Protein AF-A0A6A3JD96-F1 (afdb_monomer_lite)

Secondary structure (DSSP, 8-state):
--HHHHHHHHHHHHHHHT-HHHHT--THHHHHHHHHHHHHHHHHHHHHTHHHHHHHHHHHHHHHHHHHIIIIIIHHHHHHHHHHHHHHHHHHHHHHHHHHHHHHHHHHHHHHHHHHHHHHHHHHHHHHHHHHHHHHTTSHHHHHHHHHHHHHHHHHHHHHHHHHHH-

Sequence (167 aa):
MNLSLFDACLRQYLVVLANDEVNQLHGVQYVYALWGALFAVTVNVLTESEGRYGEYGRALRKWWDADYGTFYAYLPDLDLSTAHSTARYSRTSKEASASSGRRTAEVFRVGFLIALLCLSLLIHLPLAAYNLLDLILLGKVGVALALLMFNCANYYLEWTRWVCQRA

Foldseek 3Di:
DPVVLVVQLVVQLVVVVPDVVLVPDDDPRNVVSSVVSSLVSSLVSLVVCCVPCPPNSVVVNVVSVVVCCCVPVPVVVVVVVVVVVVVVVVVVVVVVVVVVVVVVVVVVVVVVVVVVVVVVCVVVVVVVVVVVQQVVLVHDVSVVVVVVVVVVVVVVVVVVVVVVVVD

Structure (mmCIF, N/CA/C/O backbone):
data_AF-A0A6A3JD96-F1
#
_entry.id   AF-A0A6A3JD96-F1
#
loop_
_atom_site.group_PDB
_atom_site.id
_atom_site.type_symbol
_atom_site.label_atom_id
_atom_site.label_alt_id
_atom_site.label_comp_id
_atom_site.label_asym_id
_atom_site.label_entity_id
_atom_site.label_seq_id
_atom_site.pdbx_PDB_ins_code
_atom_site.Cartn_x
_atom_site.Cartn_y
_atom_site.Cartn_z
_atom_site.occupancy
_atom_site.B_iso_or_equiv
_atom_site.auth_seq_id
_atom_site.auth_comp_id
_atom_site.auth_asym_id
_atom_site.auth_atom_id
_atom_site.pdbx_PDB_model_num
ATOM 1 N N . MET A 1 1 ? 19.537 20.101 -47.365 1.00 51.16 1 MET A N 1
ATOM 2 C CA . MET A 1 1 ? 19.222 18.764 -46.816 1.00 51.16 1 MET A CA 1
ATOM 3 C C . MET A 1 1 ? 19.431 17.751 -47.932 1.00 51.16 1 MET A C 1
ATOM 5 O O . MET A 1 1 ? 18.885 17.959 -49.008 1.00 51.16 1 MET A O 1
ATOM 9 N N . ASN A 1 2 ? 20.309 16.759 -47.756 1.00 62.88 2 ASN A N 1
ATOM 10 C CA . ASN A 1 2 ? 20.776 15.907 -48.857 1.00 62.88 2 ASN A CA 1
ATOM 11 C C . ASN A 1 2 ? 19.779 14.757 -49.104 1.00 62.88 2 ASN A C 1
ATOM 13 O O . ASN A 1 2 ? 19.920 13.669 -48.552 1.00 62.88 2 ASN A O 1
ATOM 17 N N . LEU A 1 3 ? 18.735 15.028 -49.894 1.00 70.56 3 LEU A N 1
ATOM 18 C CA . LEU A 1 3 ? 17.632 14.094 -50.181 1.00 70.56 3 LEU A CA 1
ATOM 19 C C . LEU A 1 3 ? 18.107 12.745 -50.753 1.00 70.56 3 LEU A C 1
ATOM 21 O O . LEU A 1 3 ? 17.454 11.732 -50.543 1.00 70.56 3 LEU A O 1
ATOM 25 N N . SER A 1 4 ? 19.268 12.717 -51.413 1.00 75.69 4 SER A N 1
ATOM 26 C CA . SER A 1 4 ? 19.869 11.498 -51.970 1.00 75.69 4 SER A CA 1
ATOM 27 C C . SER A 1 4 ? 20.367 10.514 -50.906 1.00 75.69 4 SER A C 1
ATOM 29 O O . SER A 1 4 ? 20.228 9.308 -51.081 1.00 75.69 4 SER A O 1
ATOM 31 N N . LEU A 1 5 ? 20.922 11.013 -49.796 1.00 71.88 5 LEU A N 1
ATOM 32 C CA . LEU A 1 5 ? 21.376 10.176 -48.680 1.00 71.88 5 LEU A CA 1
ATOM 33 C C . LEU A 1 5 ? 20.175 9.589 -47.938 1.00 71.88 5 LEU A C 1
ATOM 35 O O . LEU A 1 5 ? 20.183 8.421 -47.558 1.00 71.88 5 LEU A O 1
ATOM 39 N N . PHE A 1 6 ? 19.128 10.400 -47.779 1.00 74.94 6 PHE A N 1
ATOM 40 C CA . PHE A 1 6 ? 17.883 9.967 -47.162 1.00 74.94 6 PHE A CA 1
ATOM 41 C C . PHE A 1 6 ? 17.187 8.890 -48.004 1.00 74.94 6 PHE A C 1
ATOM 43 O O . PHE A 1 6 ? 16.811 7.864 -47.453 1.00 74.94 6 PHE A O 1
ATOM 50 N N . ASP A 1 7 ? 17.102 9.061 -49.329 1.00 81.31 7 ASP A N 1
ATOM 51 C CA . ASP A 1 7 ? 16.541 8.047 -50.237 1.00 81.31 7 ASP A CA 1
ATOM 52 C C . ASP A 1 7 ? 17.325 6.723 -50.185 1.00 81.31 7 ASP A C 1
ATOM 54 O O . ASP A 1 7 ? 16.729 5.652 -50.091 1.00 81.31 7 ASP A O 1
ATOM 58 N N . ALA A 1 8 ? 18.663 6.784 -50.170 1.00 80.06 8 ALA A N 1
ATOM 59 C CA . ALA A 1 8 ? 19.512 5.595 -50.072 1.00 80.06 8 ALA A CA 1
ATOM 60 C C . ALA A 1 8 ? 19.328 4.847 -48.739 1.00 80.06 8 ALA A C 1
ATOM 62 O O . ALA A 1 8 ? 19.185 3.622 -48.728 1.00 80.06 8 ALA A O 1
ATOM 63 N N . CYS A 1 9 ? 19.276 5.585 -47.627 1.00 78.31 9 CYS A N 1
ATOM 64 C CA . CYS A 1 9 ? 19.037 5.025 -46.299 1.00 78.31 9 CYS A CA 1
ATOM 65 C C . CYS A 1 9 ? 17.637 4.399 -46.199 1.00 78.31 9 CYS A C 1
ATOM 67 O O . CYS A 1 9 ? 17.487 3.267 -45.745 1.00 78.31 9 CYS A O 1
ATOM 69 N N . LEU A 1 10 ? 16.616 5.089 -46.713 1.00 80.31 10 LEU A N 1
ATOM 70 C CA . LEU A 1 10 ? 15.227 4.635 -46.676 1.00 80.31 10 LEU A CA 1
ATOM 71 C C . LEU A 1 10 ? 15.033 3.361 -47.513 1.00 80.31 10 LEU A C 1
ATOM 73 O O . LEU A 1 10 ? 14.362 2.436 -47.064 1.00 80.31 10 LEU A O 1
ATOM 77 N N . ARG A 1 11 ? 15.687 3.247 -48.677 1.00 82.00 11 ARG A N 1
ATOM 78 C CA . ARG A 1 11 ? 15.667 2.013 -49.482 1.00 82.00 11 ARG A CA 1
ATOM 79 C C . ARG A 1 11 ? 16.286 0.824 -48.755 1.00 82.00 11 ARG A C 1
ATOM 81 O O . ARG A 1 11 ? 15.671 -0.236 -48.726 1.00 82.00 11 ARG A O 1
ATOM 88 N N . GLN A 1 12 ? 17.474 0.980 -48.169 1.00 79.31 12 GLN A N 1
ATOM 89 C CA . GLN A 1 12 ? 18.107 -0.112 -47.420 1.00 79.31 12 GLN A CA 1
ATOM 90 C C . GLN A 1 12 ? 17.306 -0.475 -46.163 1.00 79.31 12 GLN A C 1
ATOM 92 O O . GLN A 1 12 ? 17.176 -1.650 -45.833 1.00 79.31 12 GLN A O 1
ATOM 97 N N . TYR A 1 13 ? 16.693 0.510 -45.509 1.00 79.62 13 TYR A N 1
ATOM 98 C CA . TYR A 1 13 ? 15.837 0.280 -44.352 1.00 79.62 13 TYR A CA 1
ATOM 99 C C . TYR A 1 13 ? 14.564 -0.495 -44.714 1.00 79.62 13 TYR A C 1
ATOM 101 O O . TYR A 1 13 ? 14.207 -1.448 -44.027 1.00 79.62 13 TYR A O 1
ATOM 109 N N . LEU A 1 14 ? 13.915 -0.152 -45.832 1.00 80.12 14 LEU A N 1
ATOM 110 C CA . LEU A 1 14 ? 12.756 -0.893 -46.338 1.00 80.12 14 LEU A CA 1
ATOM 111 C C . LEU A 1 14 ? 13.096 -2.346 -46.691 1.00 80.12 14 LEU A C 1
ATOM 113 O O . LEU A 1 14 ? 12.253 -3.218 -46.506 1.00 80.12 14 LEU A O 1
ATOM 117 N N . VAL A 1 15 ? 14.321 -2.627 -47.150 1.00 82.44 15 VAL A N 1
ATOM 118 C CA . VAL A 1 15 ? 14.787 -4.004 -47.390 1.00 82.44 15 VAL A CA 1
ATOM 119 C C . VAL A 1 15 ? 14.907 -4.788 -46.080 1.00 82.44 15 VAL A C 1
ATOM 121 O O . VAL A 1 15 ? 14.498 -5.943 -46.030 1.00 82.44 15 VAL A O 1
ATOM 124 N N . VAL A 1 16 ? 15.409 -4.167 -45.008 1.00 77.56 16 VAL A N 1
ATOM 125 C CA . VAL A 1 16 ? 15.470 -4.805 -43.680 1.00 77.56 16 VAL A CA 1
ATOM 126 C C . VAL A 1 16 ? 14.067 -5.026 -43.106 1.00 77.56 16 VAL A C 1
ATOM 128 O O . VAL A 1 16 ? 13.806 -6.067 -42.511 1.00 77.56 16 VAL A O 1
ATOM 131 N N . LEU A 1 17 ? 13.146 -4.088 -43.338 1.00 75.31 17 LEU A N 1
ATOM 132 C CA . LEU A 1 17 ? 11.747 -4.184 -42.912 1.00 75.31 17 LEU A CA 1
ATOM 133 C C . LEU A 1 17 ? 10.964 -5.280 -43.657 1.00 75.31 17 LEU A C 1
ATOM 135 O O . LEU A 1 17 ? 10.040 -5.874 -43.111 1.00 75.31 17 LEU A O 1
ATOM 139 N N . ALA A 1 18 ? 11.326 -5.537 -44.915 1.00 77.38 18 ALA A N 1
ATOM 140 C CA . ALA A 1 18 ? 10.737 -6.591 -45.736 1.00 77.38 18 ALA A CA 1
ATOM 141 C C . ALA A 1 18 ? 11.281 -7.993 -45.404 1.00 77.38 18 ALA A C 1
ATOM 143 O O . ALA A 1 18 ? 10.845 -8.970 -46.009 1.00 77.38 18 ALA A O 1
ATOM 144 N N . ASN A 1 19 ? 12.236 -8.102 -44.478 1.00 79.81 19 ASN A N 1
ATOM 145 C CA . ASN A 1 19 ? 12.842 -9.368 -44.101 1.00 79.81 19 ASN A CA 1
ATOM 146 C C . ASN A 1 19 ? 11.936 -10.138 -43.123 1.00 79.81 19 ASN A C 1
ATOM 148 O O . ASN A 1 19 ? 11.530 -9.608 -42.084 1.00 79.81 19 ASN A O 1
ATOM 152 N N . ASP A 1 20 ? 11.637 -11.398 -43.443 1.00 73.38 20 ASP A N 1
ATOM 153 C CA . ASP A 1 20 ? 10.716 -12.235 -42.663 1.00 73.38 20 ASP A CA 1
ATOM 154 C C . ASP A 1 20 ? 11.206 -12.472 -41.227 1.00 73.38 20 ASP A C 1
ATOM 156 O O . ASP A 1 20 ? 10.391 -12.561 -40.311 1.00 73.38 20 ASP A O 1
ATOM 160 N N . GLU A 1 21 ? 12.521 -12.497 -40.991 1.00 74.31 21 GLU A N 1
ATOM 161 C CA . GLU A 1 21 ? 13.091 -12.638 -39.642 1.00 74.31 21 GLU A CA 1
ATOM 162 C C . GLU A 1 21 ? 12.741 -11.454 -38.730 1.00 74.31 21 GLU A C 1
ATOM 164 O O . GLU A 1 21 ? 12.468 -11.641 -37.544 1.00 74.31 21 GLU A O 1
ATOM 169 N N . VAL A 1 22 ? 12.696 -10.235 -39.284 1.00 71.44 22 VAL A N 1
ATOM 170 C CA . VAL A 1 22 ? 12.320 -9.025 -38.537 1.00 71.44 22 VAL A CA 1
ATOM 171 C C . VAL A 1 22 ? 10.817 -9.017 -38.266 1.00 71.44 22 VAL A C 1
ATOM 173 O O . VAL A 1 22 ? 10.399 -8.678 -37.162 1.00 71.44 22 VAL A O 1
ATOM 176 N N . ASN A 1 23 ? 10.006 -9.467 -39.226 1.00 72.69 23 ASN A N 1
ATOM 177 C CA . ASN A 1 23 ? 8.550 -9.559 -39.080 1.00 72.69 23 ASN A CA 1
ATOM 178 C C . ASN A 1 23 ? 8.078 -10.672 -38.132 1.00 72.69 23 ASN A C 1
ATOM 180 O O . ASN A 1 23 ? 6.941 -10.625 -37.665 1.00 72.69 23 ASN A O 1
ATOM 184 N N . GLN A 1 24 ? 8.926 -11.655 -37.825 1.00 77.19 24 GLN A N 1
ATOM 185 C CA . GLN A 1 24 ? 8.628 -12.686 -36.826 1.00 77.19 24 GLN A CA 1
ATOM 186 C C . GLN A 1 24 ? 8.847 -12.218 -35.378 1.00 77.19 24 GLN A C 1
ATOM 188 O O . GLN A 1 24 ? 8.346 -12.851 -34.446 1.00 77.19 24 GLN A O 1
ATOM 193 N N . LEU A 1 25 ? 9.570 -11.114 -35.158 1.00 77.12 25 LEU A N 1
ATOM 194 C CA . LEU A 1 25 ? 9.718 -10.527 -33.827 1.00 77.12 25 LEU A CA 1
ATOM 195 C C . LEU A 1 25 ? 8.407 -9.853 -33.401 1.00 77.12 25 LEU A C 1
ATOM 197 O O . LEU A 1 25 ? 7.770 -9.139 -34.171 1.00 77.12 25 LEU A O 1
ATOM 201 N N . HIS A 1 26 ? 8.018 -10.030 -32.136 1.00 73.19 26 HIS A N 1
ATOM 202 C CA . HIS A 1 26 ? 6.792 -9.449 -31.588 1.00 73.19 26 HIS A CA 1
ATOM 203 C C . HIS A 1 26 ? 7.061 -8.507 -30.408 1.00 73.19 26 HIS A C 1
ATOM 205 O O . HIS A 1 26 ? 7.964 -8.705 -29.592 1.00 73.19 26 HIS A O 1
ATOM 211 N N . GLY A 1 27 ? 6.228 -7.467 -30.302 1.00 77.25 27 GLY A N 1
ATOM 212 C CA . GLY A 1 27 ? 6.204 -6.547 -29.165 1.00 77.25 27 GLY A CA 1
ATOM 213 C C . GLY A 1 27 ? 7.471 -5.699 -29.039 1.00 77.25 27 GLY A C 1
ATOM 214 O O . GLY A 1 27 ? 7.909 -5.059 -29.990 1.00 77.25 27 GLY A O 1
ATOM 215 N N . VAL A 1 28 ? 8.054 -5.672 -27.841 1.00 73.19 28 VAL A N 1
ATOM 216 C CA . VAL A 1 28 ? 9.202 -4.809 -27.512 1.00 73.19 28 VAL A CA 1
ATOM 217 C C . VAL A 1 28 ? 10.459 -5.213 -28.293 1.00 73.19 28 VAL A C 1
ATOM 219 O O . VAL A 1 28 ? 11.234 -4.353 -28.700 1.00 73.19 28 VAL A O 1
ATOM 222 N N . GLN A 1 29 ? 10.631 -6.507 -28.579 1.00 75.00 29 GLN A N 1
ATOM 223 C CA . GLN A 1 29 ? 11.779 -7.011 -29.340 1.00 75.00 29 G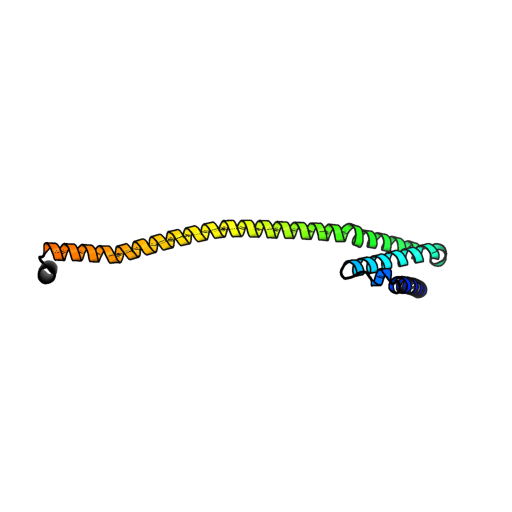LN A CA 1
ATOM 224 C C . GLN A 1 29 ? 11.754 -6.544 -30.801 1.00 75.00 29 GLN A C 1
ATOM 226 O O . GLN A 1 29 ? 12.796 -6.177 -31.337 1.00 75.00 29 GLN A O 1
ATOM 231 N N . TYR A 1 30 ? 10.566 -6.472 -31.412 1.00 77.31 30 TYR A N 1
ATOM 232 C CA . TYR A 1 30 ? 10.383 -5.898 -32.748 1.00 77.31 30 TYR A CA 1
ATOM 233 C C . TYR A 1 30 ? 10.791 -4.425 -32.779 1.00 77.31 30 TYR A C 1
ATOM 235 O O . TYR A 1 30 ? 11.562 -4.014 -33.638 1.00 77.31 30 TYR A O 1
ATOM 243 N N . VAL A 1 31 ? 10.335 -3.638 -31.798 1.00 77.50 31 VAL A N 1
ATOM 244 C CA . VAL A 1 31 ? 10.645 -2.202 -31.705 1.00 77.50 31 VAL A CA 1
ATOM 245 C C . VAL A 1 31 ? 12.149 -1.963 -31.545 1.00 77.50 31 VAL A C 1
ATOM 247 O O . VAL A 1 31 ? 12.696 -1.094 -32.221 1.00 77.50 31 VAL A O 1
ATOM 250 N N . TYR A 1 32 ? 12.833 -2.751 -30.711 1.00 74.62 32 TYR A N 1
ATOM 251 C CA . TYR A 1 32 ? 14.290 -2.665 -30.562 1.00 74.62 32 TYR A CA 1
ATOM 252 C C . TYR A 1 32 ? 15.051 -3.103 -31.817 1.00 74.62 32 TYR A C 1
ATOM 254 O O . TYR A 1 32 ? 16.071 -2.496 -32.142 1.00 74.62 32 TYR A O 1
ATOM 262 N N . ALA A 1 33 ? 14.573 -4.127 -32.529 1.00 79.38 33 ALA A N 1
ATOM 263 C CA . ALA A 1 33 ? 15.171 -4.569 -33.787 1.00 79.38 33 ALA A CA 1
ATOM 264 C C . ALA A 1 33 ? 15.008 -3.513 -34.892 1.00 79.38 33 ALA A C 1
ATOM 266 O O . ALA A 1 33 ? 15.964 -3.222 -35.607 1.00 79.38 33 ALA A O 1
ATOM 267 N N . LEU A 1 34 ? 13.832 -2.883 -34.978 1.00 79.62 34 LEU A N 1
ATOM 268 C CA . LEU A 1 34 ? 13.538 -1.791 -35.909 1.00 79.62 34 LEU A CA 1
ATOM 269 C C . LEU A 1 34 ? 14.444 -0.583 -35.665 1.00 79.62 34 LEU A C 1
ATOM 271 O O . LEU A 1 34 ? 15.056 -0.046 -36.588 1.00 79.62 34 LEU A O 1
ATOM 275 N N . TRP A 1 35 ? 14.554 -0.186 -34.395 1.00 77.75 35 TRP A N 1
ATOM 276 C CA . TRP A 1 35 ? 15.432 0.897 -33.980 1.00 77.75 35 TRP A CA 1
ATOM 277 C C . TRP A 1 35 ? 16.891 0.574 -34.292 1.00 77.75 35 TRP A C 1
ATOM 279 O O . TRP A 1 35 ? 17.570 1.385 -34.915 1.00 77.75 35 TRP A O 1
ATOM 289 N N . GLY A 1 36 ? 17.360 -0.631 -33.963 1.00 77.12 36 GLY A N 1
ATOM 290 C CA . GLY A 1 36 ? 18.731 -1.059 -34.245 1.00 77.12 36 GLY A CA 1
ATOM 291 C C . GLY A 1 36 ? 19.041 -1.100 -35.741 1.00 77.12 36 GLY A C 1
ATOM 292 O O . GLY A 1 36 ? 20.109 -0.654 -36.164 1.00 77.12 36 GLY A O 1
ATOM 293 N N . ALA A 1 37 ? 18.086 -1.553 -36.556 1.00 81.31 37 ALA A N 1
ATOM 294 C CA . ALA A 1 37 ? 18.190 -1.560 -38.010 1.00 81.31 37 ALA A CA 1
ATOM 295 C C . ALA A 1 37 ? 18.304 -0.145 -38.591 1.00 81.31 37 ALA A C 1
ATOM 297 O O . ALA A 1 37 ? 19.114 0.079 -39.489 1.00 81.31 37 ALA A O 1
ATOM 298 N N . LEU A 1 38 ? 17.554 0.827 -38.058 1.00 80.12 38 LEU A N 1
ATOM 299 C CA . LEU A 1 38 ? 17.651 2.227 -38.478 1.00 80.12 38 LEU A CA 1
ATOM 300 C C . LEU A 1 38 ? 19.069 2.770 -38.255 1.00 80.12 38 LEU A C 1
ATOM 302 O O . LEU A 1 38 ? 19.642 3.407 -39.144 1.00 80.12 38 LEU A O 1
ATOM 306 N N . PHE A 1 39 ? 19.660 2.472 -37.093 1.00 72.75 39 PHE A N 1
ATOM 307 C CA . PHE A 1 39 ? 21.029 2.877 -36.778 1.00 72.75 39 PHE A CA 1
ATOM 308 C C . PHE A 1 39 ? 22.056 2.178 -37.675 1.00 72.75 39 PHE A C 1
ATOM 310 O O . PHE A 1 39 ? 22.900 2.859 -38.262 1.00 72.75 39 PHE A O 1
ATOM 317 N N . ALA A 1 40 ? 21.956 0.856 -37.832 1.00 79.25 40 ALA A N 1
ATOM 318 C CA . ALA A 1 40 ? 22.890 0.055 -38.620 1.00 79.25 40 ALA A CA 1
ATOM 319 C C . ALA A 1 40 ? 22.887 0.434 -40.110 1.00 79.25 40 ALA A C 1
ATOM 321 O O . ALA A 1 40 ? 23.951 0.607 -40.705 1.00 79.25 40 ALA A O 1
ATOM 322 N N . VAL A 1 41 ? 21.703 0.627 -40.699 1.00 80.25 41 VAL A N 1
ATOM 323 C CA . VAL A 1 41 ? 21.555 1.038 -42.103 1.00 80.25 41 VAL A CA 1
ATOM 324 C C . VAL A 1 41 ? 22.147 2.428 -42.323 1.00 80.25 41 VAL A C 1
ATOM 326 O O . VAL A 1 41 ? 22.912 2.630 -43.264 1.00 80.25 41 VAL A O 1
ATOM 329 N N . THR A 1 42 ? 21.874 3.372 -41.421 1.00 73.69 42 THR A N 1
ATOM 330 C CA . THR A 1 42 ? 22.400 4.739 -41.530 1.00 73.69 42 THR A CA 1
ATOM 331 C C . THR A 1 42 ? 23.931 4.749 -41.476 1.00 73.69 42 THR A C 1
ATOM 333 O O . THR A 1 42 ? 24.572 5.341 -42.343 1.00 73.69 42 THR A O 1
ATOM 336 N N . VAL A 1 43 ? 24.547 4.028 -40.532 1.00 75.62 43 VAL A N 1
ATOM 337 C CA . VAL A 1 43 ? 26.017 3.923 -40.435 1.00 75.62 43 VAL A CA 1
ATOM 338 C C . VAL A 1 43 ? 26.621 3.241 -41.662 1.00 75.62 43 VAL A C 1
ATOM 340 O O . VAL A 1 43 ? 27.645 3.704 -42.170 1.00 75.62 43 VAL A O 1
ATOM 343 N N . ASN A 1 44 ? 25.997 2.174 -42.166 1.00 79.19 44 ASN A N 1
ATOM 344 C CA . ASN A 1 44 ? 26.491 1.444 -43.331 1.00 79.19 44 ASN A CA 1
ATOM 345 C C . ASN A 1 44 ? 26.488 2.320 -44.595 1.00 79.19 44 ASN A C 1
ATOM 347 O O . ASN A 1 44 ? 27.516 2.439 -45.260 1.00 79.19 44 ASN A O 1
ATOM 351 N N . VAL A 1 45 ? 25.385 3.032 -44.863 1.00 76.25 45 VAL A N 1
ATOM 352 C CA . VAL A 1 45 ? 25.294 3.984 -45.984 1.00 76.25 45 VAL A CA 1
ATOM 353 C C . VAL A 1 45 ? 26.332 5.093 -45.849 1.00 76.25 45 VAL A C 1
ATOM 355 O O . VAL A 1 45 ? 26.984 5.442 -46.832 1.00 76.25 45 VAL A O 1
ATOM 358 N N . LEU A 1 46 ? 26.521 5.647 -44.647 1.00 73.38 46 LEU A N 1
ATOM 359 C CA . LEU A 1 46 ? 27.525 6.690 -44.412 1.00 73.38 46 LEU A CA 1
ATOM 360 C C . LEU A 1 46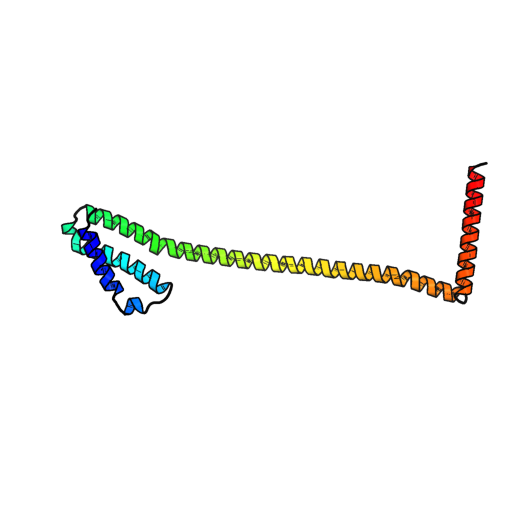 ? 28.963 6.183 -44.602 1.00 73.38 46 LEU A C 1
ATOM 362 O O . LEU A 1 46 ? 29.817 6.952 -45.040 1.00 73.38 46 LEU A O 1
ATOM 366 N N . THR A 1 47 ? 29.225 4.911 -44.299 1.00 72.00 47 THR A N 1
ATOM 367 C CA . THR A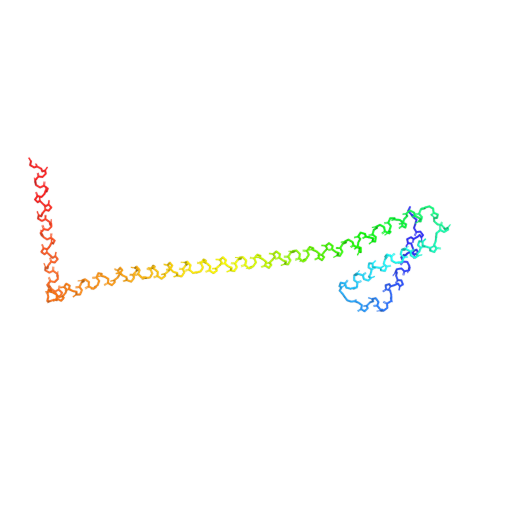 1 47 ? 30.544 4.280 -44.459 1.00 72.00 47 THR A CA 1
ATOM 368 C C . THR A 1 47 ? 30.849 4.006 -45.933 1.00 72.00 47 THR A C 1
ATOM 370 O O . THR A 1 47 ? 31.929 4.327 -46.417 1.00 72.00 47 THR A O 1
ATOM 373 N N . GLU A 1 48 ? 29.874 3.491 -46.684 1.00 73.81 48 GLU A N 1
ATOM 374 C CA . GLU A 1 48 ? 30.019 3.191 -48.116 1.00 73.81 48 GLU A CA 1
ATOM 375 C C . GLU A 1 48 ? 30.134 4.463 -48.981 1.00 73.81 48 GLU A C 1
ATOM 377 O O . GLU A 1 48 ? 30.696 4.454 -50.076 1.00 73.81 48 GLU A O 1
ATOM 382 N N . SER A 1 49 ? 29.631 5.593 -48.477 1.00 65.44 49 SER A N 1
ATOM 383 C CA . SER A 1 49 ? 29.575 6.869 -49.196 1.00 65.44 49 SER A CA 1
ATOM 384 C C . SER A 1 49 ? 30.511 7.957 -48.648 1.00 65.44 49 SER A C 1
ATOM 386 O O . SER A 1 49 ? 30.353 9.138 -48.979 1.00 65.44 49 SER A O 1
ATOM 388 N N . GLU A 1 50 ? 31.536 7.568 -47.883 1.00 64.12 50 GLU A N 1
ATOM 389 C CA . GLU A 1 50 ? 32.498 8.478 -47.242 1.00 64.12 50 GLU A CA 1
ATOM 390 C C . GLU A 1 50 ? 33.182 9.427 -48.251 1.00 64.12 50 GLU A C 1
ATOM 392 O O . GLU A 1 50 ? 33.314 10.628 -48.000 1.00 64.12 50 GLU A O 1
ATOM 397 N N . GLY A 1 51 ? 33.505 8.932 -49.452 1.00 63.62 51 GLY A N 1
ATOM 398 C CA . GLY A 1 51 ? 34.074 9.738 -50.541 1.00 63.62 51 GLY A CA 1
ATOM 399 C C . GLY A 1 51 ? 33.079 10.652 -51.273 1.00 63.62 51 GLY A C 1
ATOM 400 O O . GLY A 1 51 ? 33.497 11.608 -51.920 1.00 63.62 51 GLY A O 1
ATOM 401 N N . ARG A 1 52 ? 31.766 10.393 -51.179 1.00 67.56 52 ARG A N 1
ATOM 402 C CA . ARG A 1 52 ? 30.713 11.130 -51.909 1.00 67.56 52 ARG A CA 1
ATOM 403 C C . ARG A 1 52 ? 30.137 12.300 -51.109 1.00 67.56 52 ARG A C 1
ATOM 405 O O . ARG A 1 52 ? 29.739 13.297 -51.704 1.00 67.56 52 ARG A O 1
ATOM 412 N N . TYR A 1 53 ? 30.096 12.188 -49.781 1.00 66.06 53 TYR A N 1
ATOM 413 C CA . TYR A 1 53 ? 29.526 13.215 -48.895 1.00 66.06 53 TYR A CA 1
ATOM 414 C C . TYR A 1 53 ? 30.572 13.980 -48.065 1.00 66.06 53 TYR A C 1
ATOM 416 O O . TYR A 1 53 ? 30.220 14.951 -47.392 1.00 66.06 53 TYR A O 1
ATOM 424 N N . GLY A 1 54 ? 31.851 13.588 -48.126 1.00 76.31 54 GLY A N 1
ATOM 425 C CA . GLY A 1 54 ? 32.979 14.360 -47.595 1.00 76.31 54 GLY A CA 1
ATOM 426 C C . GLY A 1 54 ? 32.866 14.699 -46.101 1.00 76.31 54 GLY A C 1
ATOM 427 O O . GLY A 1 54 ? 32.571 13.847 -45.263 1.00 76.31 54 GLY A O 1
ATOM 428 N N . GLU A 1 55 ? 33.122 15.960 -45.734 1.00 77.88 55 GLU A N 1
ATOM 429 C CA . GLU A 1 55 ? 33.036 16.433 -44.339 1.00 77.88 55 GLU A CA 1
ATOM 430 C C . GLU A 1 55 ? 31.635 16.324 -43.729 1.00 77.88 55 GLU A C 1
ATOM 432 O O . GLU A 1 55 ? 31.513 16.026 -42.541 1.00 77.88 55 GLU A O 1
ATOM 437 N N . TYR A 1 56 ? 30.581 16.495 -44.532 1.00 73.31 56 TYR A N 1
ATOM 438 C CA . TYR A 1 56 ? 29.199 16.405 -44.059 1.00 73.31 56 TYR A CA 1
ATOM 439 C C . TYR A 1 56 ? 28.847 14.985 -43.594 1.00 73.31 56 TYR A C 1
ATOM 441 O O . TYR A 1 56 ? 28.264 14.816 -42.524 1.00 73.31 56 TYR A O 1
ATOM 449 N N . GLY A 1 57 ? 29.267 13.961 -44.347 1.00 76.06 57 GLY A N 1
ATOM 450 C CA . GLY A 1 57 ? 29.096 12.559 -43.952 1.00 76.06 57 GLY A CA 1
ATOM 451 C C . GLY A 1 57 ? 29.849 12.223 -42.660 1.00 76.06 57 GLY A C 1
ATOM 452 O O . GLY A 1 57 ? 29.292 11.602 -41.759 1.00 76.06 57 GLY A O 1
ATOM 453 N N . ARG A 1 58 ? 31.087 12.717 -42.508 1.00 78.94 58 ARG A N 1
ATOM 454 C CA . ARG A 1 58 ? 31.885 12.508 -41.285 1.00 78.94 58 ARG A CA 1
ATOM 455 C C . ARG A 1 58 ? 31.287 13.193 -40.055 1.00 78.94 58 ARG A C 1
ATOM 457 O O . ARG A 1 58 ? 31.326 12.621 -38.967 1.00 78.94 58 ARG A O 1
ATOM 464 N N . ALA A 1 59 ? 30.732 14.395 -40.209 1.00 81.25 59 ALA A N 1
ATOM 465 C CA . ALA A 1 59 ? 30.036 15.081 -39.125 1.00 81.25 59 ALA A CA 1
ATOM 466 C C . ALA A 1 59 ? 28.765 14.322 -38.721 1.00 81.25 59 ALA A C 1
ATOM 468 O O . ALA A 1 59 ? 28.586 14.025 -37.542 1.00 81.25 59 ALA A O 1
ATOM 469 N N . LEU A 1 60 ? 27.930 13.942 -39.693 1.00 79.19 60 LEU A N 1
ATOM 470 C CA . LEU A 1 60 ? 26.692 13.202 -39.444 1.00 79.19 60 LEU A CA 1
ATOM 471 C C . LEU A 1 60 ? 26.959 11.855 -38.752 1.00 79.19 60 LEU A C 1
ATOM 473 O O . LEU A 1 60 ? 26.239 11.499 -37.826 1.00 79.19 60 LEU A O 1
ATOM 477 N N . ARG A 1 61 ? 28.048 11.164 -39.112 1.00 79.38 61 ARG A N 1
ATOM 478 C CA . ARG A 1 61 ? 28.483 9.934 -38.437 1.00 79.38 61 ARG A CA 1
ATOM 479 C C . ARG A 1 61 ? 28.809 10.154 -36.961 1.00 79.38 61 ARG A C 1
ATOM 481 O O . ARG A 1 61 ? 28.329 9.405 -36.124 1.00 79.38 61 ARG A O 1
ATOM 488 N N . LYS A 1 62 ? 29.581 11.194 -36.626 1.00 82.50 62 LYS A N 1
ATOM 489 C CA . LYS A 1 62 ? 29.917 11.504 -35.223 1.00 82.50 62 LYS A CA 1
ATOM 490 C C . LYS A 1 62 ? 28.680 11.831 -34.388 1.00 82.50 62 LYS A C 1
ATOM 492 O O . LYS A 1 62 ? 28.610 11.437 -33.230 1.00 82.50 62 LYS A O 1
ATOM 497 N N . TRP A 1 63 ? 27.719 12.544 -34.976 1.00 81.50 63 TRP A N 1
ATOM 498 C CA . TRP A 1 63 ? 26.429 12.807 -34.337 1.00 81.50 63 TRP A CA 1
ATOM 499 C C . TRP A 1 63 ? 25.646 11.515 -34.095 1.00 81.50 63 TRP A C 1
ATOM 501 O O . TRP A 1 63 ? 25.098 11.329 -33.017 1.00 81.50 63 TRP A O 1
ATOM 511 N N . TRP A 1 64 ? 25.650 10.606 -35.066 1.00 78.69 64 TRP A N 1
ATOM 512 C CA . TRP A 1 64 ? 24.937 9.336 -34.984 1.00 78.69 64 TRP A CA 1
ATOM 513 C C . TRP A 1 64 ? 25.573 8.342 -34.000 1.00 78.69 64 TRP A C 1
ATOM 515 O O . TRP A 1 64 ? 24.855 7.672 -33.265 1.00 78.69 64 TRP A O 1
ATOM 525 N N . ASP A 1 65 ? 26.906 8.295 -33.912 1.00 79.69 65 ASP A N 1
ATOM 526 C CA . ASP A 1 65 ? 27.625 7.499 -32.906 1.00 79.69 65 ASP A CA 1
ATOM 527 C C . ASP A 1 65 ? 27.337 8.006 -31.479 1.00 79.69 65 ASP A C 1
ATOM 529 O O . ASP A 1 65 ? 27.167 7.212 -30.550 1.00 79.69 65 ASP A O 1
ATOM 533 N N . ALA A 1 66 ? 27.240 9.329 -31.297 1.00 82.38 66 ALA A N 1
ATOM 534 C CA . ALA A 1 66 ? 26.865 9.930 -30.017 1.00 82.38 66 ALA A CA 1
ATOM 535 C C . ALA A 1 66 ? 25.404 9.624 -29.639 1.00 82.38 66 ALA A C 1
ATOM 537 O O . ALA A 1 66 ? 25.106 9.323 -28.479 1.00 82.38 66 ALA A O 1
ATOM 538 N N . ASP A 1 67 ? 24.503 9.657 -30.621 1.00 76.31 67 ASP A N 1
ATOM 539 C CA . ASP A 1 67 ? 23.094 9.312 -30.442 1.00 76.31 67 ASP A CA 1
ATOM 540 C C . ASP A 1 67 ? 22.930 7.831 -30.069 1.00 76.31 67 ASP A C 1
ATOM 542 O O . ASP A 1 67 ? 22.304 7.507 -29.060 1.00 76.31 67 ASP A O 1
ATOM 546 N N . TYR A 1 68 ? 23.615 6.932 -30.784 1.00 77.38 68 TYR A N 1
ATOM 547 C CA . TYR A 1 68 ? 23.644 5.502 -30.475 1.00 77.38 68 TYR A CA 1
ATOM 548 C C . TYR A 1 68 ? 24.148 5.232 -29.050 1.00 77.38 68 TYR A C 1
ATOM 550 O O . TYR A 1 68 ? 23.518 4.485 -28.303 1.00 77.38 68 TYR A O 1
ATOM 558 N N . GLY A 1 69 ? 25.242 5.876 -28.627 1.00 77.06 69 GLY A N 1
ATOM 559 C CA . GLY A 1 69 ? 25.741 5.756 -27.252 1.00 77.06 69 GLY A CA 1
ATOM 560 C C . GLY A 1 69 ? 24.713 6.205 -26.206 1.00 77.06 69 GLY A C 1
ATOM 561 O O . GLY A 1 69 ? 24.547 5.561 -25.172 1.00 77.06 69 GLY A O 1
ATOM 562 N N . THR A 1 70 ? 23.955 7.259 -26.495 1.00 74.94 70 THR A N 1
ATOM 563 C CA . THR A 1 70 ? 22.919 7.772 -25.588 1.00 74.94 70 THR A CA 1
ATOM 564 C C . THR A 1 70 ? 21.715 6.827 -25.515 1.00 74.94 70 THR A C 1
ATOM 566 O O . THR A 1 70 ? 21.262 6.476 -24.425 1.00 74.94 70 THR A O 1
ATOM 569 N N . PHE A 1 71 ? 21.220 6.359 -26.662 1.00 72.81 71 PHE A N 1
ATOM 570 C CA . PHE A 1 71 ? 20.020 5.525 -26.732 1.00 72.81 71 PHE A CA 1
ATOM 571 C C . PHE A 1 71 ? 20.254 4.059 -26.343 1.00 72.81 71 PHE A C 1
ATOM 573 O O . PHE A 1 71 ? 19.384 3.470 -25.707 1.00 72.81 71 PHE A O 1
ATOM 580 N N . TYR A 1 72 ? 21.407 3.468 -26.676 1.00 68.19 72 TYR A N 1
ATOM 581 C CA . TYR A 1 72 ? 21.684 2.047 -26.418 1.00 68.19 72 TYR A CA 1
ATOM 582 C C . TYR A 1 72 ? 22.555 1.778 -25.192 1.00 68.19 72 TYR A C 1
ATOM 584 O O . TYR A 1 72 ? 22.410 0.713 -24.596 1.00 68.19 72 TYR A O 1
ATOM 592 N N . ALA A 1 73 ? 23.449 2.690 -24.798 1.00 72.69 73 ALA A N 1
ATOM 593 C CA . ALA A 1 73 ? 24.283 2.469 -23.613 1.00 72.69 73 ALA A CA 1
ATOM 594 C C . ALA A 1 73 ? 23.669 3.087 -22.352 1.00 72.69 73 ALA A C 1
ATOM 596 O O . ALA A 1 73 ? 23.700 2.466 -21.295 1.00 72.69 73 ALA A O 1
ATOM 597 N N . TYR A 1 74 ? 23.093 4.289 -22.453 1.00 72.62 74 TYR A N 1
ATOM 598 C CA . TYR A 1 74 ? 22.607 5.018 -21.278 1.00 72.62 74 TYR A CA 1
ATOM 599 C C . TYR A 1 74 ? 21.130 4.750 -20.968 1.00 72.62 74 TYR A C 1
ATOM 601 O O . TYR A 1 74 ? 20.773 4.474 -19.826 1.00 72.62 74 TYR A O 1
ATOM 609 N N . LEU A 1 75 ? 20.263 4.797 -21.980 1.00 77.88 75 LEU A N 1
ATOM 610 C CA . LEU A 1 75 ? 18.813 4.686 -21.806 1.00 77.88 75 LEU A CA 1
ATOM 611 C C . LEU A 1 75 ? 18.329 3.354 -21.194 1.00 77.88 75 LEU A C 1
ATOM 613 O O . LEU A 1 75 ? 17.539 3.414 -20.253 1.00 77.88 75 LEU A O 1
ATOM 617 N N . PRO A 1 76 ? 18.785 2.165 -21.642 1.00 75.00 76 PRO A N 1
ATOM 618 C CA . PRO A 1 76 ? 18.348 0.906 -21.039 1.00 75.00 76 PRO A CA 1
ATOM 619 C C . PRO A 1 76 ? 18.905 0.702 -19.626 1.00 75.00 76 PRO A C 1
ATOM 621 O O . PRO A 1 76 ? 18.206 0.158 -18.777 1.00 75.00 76 PRO A O 1
ATOM 624 N N . ASP A 1 77 ? 20.124 1.161 -19.337 1.00 80.25 77 ASP A N 1
ATOM 625 C CA . ASP A 1 77 ? 20.696 1.078 -17.986 1.00 80.25 77 ASP A CA 1
ATOM 626 C C . ASP A 1 77 ? 19.972 2.027 -17.012 1.00 80.25 77 ASP A C 1
ATOM 628 O O . ASP A 1 77 ? 19.658 1.677 -15.869 1.00 80.25 77 ASP A O 1
ATOM 632 N N . LEU A 1 78 ? 19.599 3.216 -17.493 1.00 80.88 78 LEU A N 1
ATOM 633 C CA . LEU A 1 78 ? 18.772 4.154 -16.745 1.00 80.88 78 LEU A CA 1
ATOM 634 C C . LEU A 1 78 ? 17.361 3.604 -16.499 1.00 80.88 78 LEU A C 1
ATOM 636 O O . LEU A 1 78 ? 16.843 3.732 -15.390 1.00 80.88 78 LEU A O 1
ATOM 640 N N . ASP A 1 79 ? 16.741 2.970 -17.493 1.00 77.75 79 ASP A N 1
ATOM 641 C CA . ASP A 1 79 ? 15.412 2.373 -17.341 1.00 77.75 79 ASP A CA 1
ATOM 642 C C . ASP A 1 79 ? 15.442 1.181 -16.373 1.00 77.75 79 ASP A C 1
ATOM 644 O O . ASP A 1 79 ? 14.641 1.111 -15.442 1.00 77.75 79 ASP A O 1
ATOM 648 N N . LEU A 1 80 ? 16.442 0.298 -16.487 1.00 79.88 80 LEU A N 1
ATOM 649 C CA . LEU A 1 80 ? 16.638 -0.823 -15.562 1.00 79.88 80 LEU A CA 1
ATOM 650 C C . LEU A 1 80 ? 16.900 -0.353 -14.127 1.00 79.88 80 LEU A C 1
ATOM 652 O O . LEU A 1 80 ? 16.306 -0.883 -13.182 1.00 79.88 80 LEU A O 1
ATOM 656 N N . SER A 1 81 ? 17.762 0.648 -13.940 1.00 82.38 81 SER A N 1
ATOM 657 C CA . SER A 1 81 ? 18.054 1.204 -12.614 1.00 82.38 81 SER A CA 1
ATOM 658 C C . SER A 1 81 ? 16.843 1.924 -12.015 1.00 82.38 81 SER A C 1
ATOM 660 O O . SER A 1 81 ? 16.557 1.755 -10.824 1.00 82.38 81 SER A O 1
ATOM 662 N N . THR A 1 82 ? 16.074 2.644 -12.834 1.00 80.81 82 THR A N 1
ATOM 663 C CA . THR A 1 82 ? 14.821 3.288 -12.426 1.00 80.81 82 THR A CA 1
ATOM 664 C C . THR A 1 82 ? 13.781 2.243 -12.041 1.00 80.81 82 THR A C 1
ATOM 666 O O . THR A 1 82 ? 13.253 2.295 -10.933 1.00 80.81 82 THR A O 1
ATOM 669 N N . ALA A 1 83 ? 13.549 1.234 -12.881 1.00 82.00 83 ALA A N 1
ATOM 670 C CA . ALA A 1 83 ? 12.616 0.148 -12.609 1.00 82.00 83 ALA A CA 1
ATOM 671 C C . ALA A 1 83 ? 12.989 -0.616 -11.329 1.00 82.00 83 ALA A C 1
ATOM 673 O O . ALA A 1 83 ? 12.129 -0.870 -10.481 1.00 82.00 83 ALA A O 1
ATOM 674 N N . HIS A 1 84 ? 14.274 -0.929 -11.139 1.00 83.50 84 HIS A N 1
ATOM 675 C CA . HIS A 1 84 ? 14.762 -1.592 -9.932 1.00 83.50 84 HIS A CA 1
ATOM 676 C C . HIS A 1 84 ? 14.586 -0.713 -8.680 1.00 83.50 84 HIS A C 1
ATOM 678 O O . HIS A 1 84 ? 14.168 -1.207 -7.628 1.00 83.50 84 HIS A O 1
ATOM 684 N N . SER A 1 85 ? 14.843 0.593 -8.786 1.00 81.38 85 SER A N 1
ATOM 685 C CA . SER A 1 85 ? 14.623 1.558 -7.704 1.00 81.38 85 SER A CA 1
ATOM 686 C C . SER A 1 85 ? 13.139 1.676 -7.339 1.00 81.38 85 SER A C 1
ATOM 688 O O . SER A 1 85 ? 12.771 1.542 -6.169 1.00 81.38 85 SER A O 1
ATOM 690 N N . THR A 1 86 ? 12.260 1.818 -8.332 1.00 85.00 86 THR A N 1
ATOM 691 C CA . THR A 1 86 ? 10.805 1.886 -8.150 1.00 85.00 86 THR A CA 1
ATOM 692 C C . THR A 1 86 ? 10.253 0.596 -7.552 1.00 85.00 86 THR A C 1
ATOM 694 O O . THR A 1 86 ? 9.440 0.642 -6.626 1.00 85.00 86 THR A O 1
ATOM 697 N N . ALA A 1 87 ? 10.721 -0.566 -8.015 1.00 82.25 87 ALA A N 1
ATOM 698 C CA . ALA A 1 87 ? 10.336 -1.857 -7.457 1.00 82.25 87 ALA A CA 1
ATOM 699 C C . ALA A 1 87 ? 10.768 -1.983 -5.989 1.00 82.25 87 ALA A C 1
ATOM 701 O O . ALA A 1 87 ? 9.977 -2.410 -5.142 1.00 82.25 87 ALA A O 1
ATOM 702 N N . ARG A 1 88 ? 11.997 -1.558 -5.664 1.00 84.75 88 ARG A N 1
ATOM 703 C CA . ARG A 1 88 ? 12.501 -1.546 -4.287 1.00 84.75 88 ARG A CA 1
ATOM 704 C C . ARG A 1 88 ? 11.677 -0.608 -3.406 1.00 84.75 88 ARG A C 1
ATOM 706 O O . ARG A 1 88 ? 11.269 -1.032 -2.331 1.00 84.75 88 ARG A O 1
ATOM 713 N N . TYR A 1 89 ? 11.372 0.602 -3.869 1.00 76.00 89 TYR A N 1
ATOM 714 C CA . TYR A 1 89 ? 10.542 1.562 -3.137 1.00 76.00 89 TYR A CA 1
ATOM 715 C C . TYR A 1 89 ? 9.112 1.051 -2.914 1.00 76.00 89 TYR A C 1
ATOM 717 O O . TYR A 1 89 ? 8.564 1.158 -1.820 1.00 76.00 89 TYR A O 1
ATOM 725 N N . SER A 1 90 ? 8.508 0.429 -3.929 1.00 78.00 90 SER A N 1
ATOM 726 C CA . SER A 1 90 ? 7.180 -0.179 -3.807 1.00 78.00 90 SER A CA 1
ATOM 727 C C . SER A 1 90 ? 7.168 -1.300 -2.767 1.00 78.00 90 SER A C 1
ATOM 729 O O . SER A 1 90 ? 6.250 -1.392 -1.949 1.00 78.00 90 SER A O 1
ATOM 731 N N . ARG A 1 91 ? 8.206 -2.143 -2.765 1.00 78.56 91 ARG A N 1
ATOM 732 C CA . ARG A 1 91 ? 8.337 -3.247 -1.813 1.00 78.56 91 ARG A CA 1
ATOM 733 C C . ARG A 1 91 ? 8.519 -2.742 -0.384 1.00 78.56 91 ARG A C 1
ATOM 735 O O . ARG A 1 91 ? 7.777 -3.168 0.497 1.00 78.56 91 ARG A O 1
ATOM 742 N N . THR A 1 92 ? 9.435 -1.800 -0.167 1.00 81.00 92 THR A N 1
ATOM 743 C CA . THR A 1 92 ? 9.673 -1.222 1.164 1.00 81.00 92 THR A CA 1
ATOM 744 C C . THR A 1 92 ? 8.456 -0.451 1.671 1.00 81.00 92 THR A C 1
ATOM 746 O O . THR A 1 92 ? 8.120 -0.549 2.848 1.00 81.00 92 THR A O 1
ATOM 749 N N . SER A 1 93 ? 7.738 0.248 0.788 1.00 74.62 93 SER A N 1
ATOM 750 C CA . SER A 1 93 ? 6.473 0.912 1.116 1.00 74.62 93 SER A CA 1
ATOM 751 C C . SER A 1 93 ? 5.406 -0.091 1.568 1.00 74.62 93 SER A C 1
ATOM 753 O O . SER A 1 93 ? 4.810 0.088 2.629 1.00 74.62 93 SER A O 1
ATOM 755 N N . LYS A 1 94 ? 5.218 -1.199 0.838 1.00 73.88 94 LYS A N 1
ATOM 756 C CA . LYS A 1 94 ? 4.273 -2.261 1.225 1.00 73.88 94 LYS A CA 1
ATOM 757 C C . LYS A 1 94 ? 4.633 -2.907 2.561 1.00 73.88 94 LYS A C 1
ATOM 759 O O . LYS A 1 94 ? 3.747 -3.139 3.382 1.00 73.88 94 LYS A O 1
ATOM 764 N N . GLU A 1 95 ? 5.913 -3.184 2.795 1.00 80.50 95 GLU A N 1
ATOM 765 C CA . GLU A 1 95 ? 6.398 -3.763 4.053 1.00 80.50 95 GLU A CA 1
ATOM 766 C C . GLU A 1 95 ? 6.182 -2.800 5.235 1.00 80.50 95 GLU A C 1
ATOM 768 O O . GLU A 1 95 ? 5.680 -3.207 6.290 1.00 80.50 95 GLU A O 1
ATOM 773 N N . ALA A 1 96 ? 6.443 -1.504 5.039 1.00 73.06 96 ALA A N 1
ATOM 774 C CA . ALA A 1 96 ? 6.164 -0.467 6.029 1.00 73.06 96 ALA A CA 1
ATOM 775 C C . ALA A 1 96 ? 4.657 -0.348 6.325 1.00 73.06 96 ALA A C 1
ATOM 777 O O . ALA A 1 96 ? 4.259 -0.369 7.494 1.00 73.06 96 ALA A O 1
ATOM 778 N N . SER A 1 97 ? 3.804 -0.317 5.296 1.00 70.31 97 SER A N 1
ATOM 779 C CA . SER A 1 97 ? 2.344 -0.268 5.451 1.00 70.31 97 SER A CA 1
ATOM 780 C C . SER A 1 97 ? 1.777 -1.508 6.143 1.00 70.31 97 SER A C 1
ATOM 782 O O . SER A 1 97 ? 0.920 -1.375 7.013 1.00 70.31 97 SER A O 1
ATOM 784 N N . ALA A 1 98 ? 2.270 -2.709 5.829 1.00 74.75 98 ALA A N 1
ATOM 785 C CA . ALA A 1 98 ? 1.834 -3.941 6.488 1.00 74.75 98 ALA A CA 1
ATOM 786 C C . ALA A 1 98 ? 2.213 -3.961 7.979 1.00 74.75 98 ALA A C 1
ATOM 788 O O . ALA A 1 98 ? 1.420 -4.390 8.823 1.00 74.75 98 ALA A O 1
ATOM 789 N N . SER A 1 99 ? 3.407 -3.463 8.320 1.00 71.00 99 SER A N 1
ATOM 790 C CA . SER A 1 99 ? 3.848 -3.360 9.716 1.00 71.00 99 SER A CA 1
ATOM 791 C C . SER A 1 99 ? 3.032 -2.334 10.515 1.00 71.00 99 SER A C 1
ATOM 793 O O . SER A 1 99 ? 2.660 -2.602 11.659 1.00 71.00 99 SER A O 1
ATOM 795 N N . SER A 1 100 ? 2.683 -1.198 9.900 1.00 70.44 100 SER A N 1
ATOM 796 C CA . SER A 1 100 ? 1.822 -0.170 10.491 1.00 70.44 100 SER A CA 1
ATOM 797 C C . SER A 1 100 ? 0.382 -0.670 10.663 1.00 70.44 100 SER A C 1
ATOM 799 O O . SER A 1 100 ? -0.186 -0.558 11.748 1.00 70.44 100 SER A O 1
ATOM 801 N N . GLY A 1 101 ? -0.174 -1.334 9.644 1.00 71.25 101 GLY A N 1
ATOM 802 C CA . GLY A 1 101 ? -1.534 -1.872 9.672 1.00 71.25 101 GLY A CA 1
ATOM 803 C C . GLY A 1 101 ? -1.761 -2.902 10.779 1.00 71.25 101 GLY A C 1
ATOM 804 O O . GLY A 1 101 ? -2.786 -2.852 11.455 1.00 71.25 101 GLY A O 1
ATOM 805 N N . ARG A 1 102 ? -0.786 -3.787 11.044 1.00 76.06 102 ARG A N 1
ATOM 806 C CA . ARG A 1 102 ? -0.873 -4.733 12.173 1.00 76.06 102 ARG A CA 1
ATOM 807 C C . ARG A 1 102 ? -0.928 -4.027 13.526 1.00 76.06 102 ARG A C 1
ATOM 809 O O . ARG A 1 102 ? -1.705 -4.434 14.383 1.00 76.06 102 ARG A O 1
ATOM 816 N N . ARG A 1 103 ? -0.143 -2.961 13.716 1.00 76.06 103 ARG A N 1
ATOM 817 C CA . ARG A 1 103 ? -0.143 -2.188 14.970 1.00 76.06 103 ARG A CA 1
ATOM 818 C C . ARG A 1 103 ? -1.484 -1.494 15.191 1.00 76.06 103 ARG A C 1
ATOM 820 O O . ARG A 1 103 ? -2.027 -1.569 16.287 1.00 76.06 103 ARG A O 1
ATOM 827 N N . THR A 1 104 ? -2.052 -0.887 14.152 1.00 78.94 104 THR A N 1
ATOM 828 C CA . THR A 1 104 ? -3.360 -0.224 14.249 1.00 78.94 104 THR A CA 1
ATOM 829 C C . THR A 1 104 ? -4.498 -1.223 14.469 1.00 78.94 104 THR A C 1
ATOM 831 O O . THR A 1 104 ? -5.397 -0.954 15.264 1.00 78.94 104 THR A O 1
ATOM 834 N N . ALA A 1 105 ? -4.449 -2.396 13.829 1.00 81.81 105 ALA A N 1
ATOM 835 C CA . ALA A 1 105 ? -5.450 -3.446 14.016 1.00 81.81 105 ALA A CA 1
ATOM 836 C C . ALA A 1 105 ? -5.453 -4.007 15.447 1.00 81.81 105 ALA A C 1
ATOM 838 O O . ALA A 1 105 ? -6.523 -4.185 16.025 1.00 81.81 105 ALA A O 1
ATOM 839 N N . GLU A 1 106 ? -4.277 -4.236 16.041 1.00 85.06 106 GLU A N 1
ATOM 840 C CA . GLU A 1 106 ? -4.169 -4.671 17.441 1.00 85.06 106 GLU A CA 1
ATOM 841 C C . GLU A 1 106 ? -4.695 -3.603 18.409 1.00 85.06 106 GLU A C 1
ATOM 843 O O . GLU A 1 106 ? -5.485 -3.917 19.296 1.00 85.06 106 GLU A O 1
ATOM 848 N N . VAL A 1 107 ? -4.349 -2.325 18.204 1.00 87.38 107 VAL A N 1
ATOM 849 C CA . VAL A 1 107 ? -4.879 -1.223 19.030 1.00 87.38 107 VAL A CA 1
ATOM 850 C C . VAL A 1 107 ? -6.404 -1.150 18.939 1.00 87.38 107 VAL A C 1
ATOM 852 O O . VAL A 1 107 ? -7.074 -1.034 19.965 1.00 87.38 107 VAL A O 1
ATOM 855 N N . PHE A 1 108 ? -6.967 -1.269 17.734 1.00 88.44 108 PHE A N 1
ATOM 856 C CA . PHE A 1 108 ? -8.415 -1.268 17.544 1.00 88.44 108 PHE A CA 1
ATOM 857 C C . PHE A 1 108 ? -9.078 -2.475 18.212 1.00 88.44 108 PHE A C 1
ATOM 859 O O . PHE A 1 108 ? -10.081 -2.322 18.903 1.00 88.44 108 PHE A O 1
ATOM 866 N N . ARG A 1 109 ? -8.497 -3.670 18.061 1.00 90.81 109 ARG A N 1
ATOM 867 C CA . ARG A 1 109 ? -8.996 -4.900 18.683 1.00 90.81 109 ARG A CA 1
ATOM 868 C C . ARG A 1 109 ? -9.003 -4.793 20.206 1.00 90.81 109 ARG A C 1
ATOM 870 O O . ARG A 1 109 ? -10.017 -5.102 20.825 1.00 90.81 109 ARG A O 1
ATOM 877 N N . VAL A 1 110 ? -7.904 -4.338 20.805 1.00 93.00 110 VAL A N 1
ATOM 878 C CA . VAL A 1 110 ? -7.798 -4.151 22.259 1.00 93.00 110 VAL A CA 1
ATOM 879 C C . VAL A 1 110 ? -8.784 -3.086 22.735 1.00 93.00 110 VAL A C 1
ATOM 881 O O . VAL A 1 110 ? -9.533 -3.336 23.676 1.00 93.00 110 VAL A O 1
ATOM 884 N N . GLY A 1 111 ? -8.856 -1.937 22.057 1.00 93.44 111 GLY A N 1
ATOM 885 C CA . GLY A 1 111 ? -9.809 -0.876 22.389 1.00 93.44 111 GLY A CA 1
ATOM 886 C C . GLY A 1 111 ? -11.265 -1.342 22.308 1.00 93.44 111 GLY A C 1
ATOM 887 O O . GLY A 1 111 ? -12.052 -1.072 23.212 1.00 93.44 111 GLY A O 1
ATOM 888 N N . PHE A 1 112 ? -11.614 -2.109 21.275 1.00 92.62 112 PHE A N 1
ATOM 889 C CA . PHE A 1 112 ? -12.947 -2.683 21.106 1.00 92.62 112 PHE A CA 1
ATOM 890 C C . PHE A 1 112 ? -13.291 -3.690 22.210 1.00 92.62 112 PHE A C 1
ATOM 892 O O . PHE A 1 112 ? -14.388 -3.645 22.763 1.00 92.62 112 PHE A O 1
ATOM 899 N N . LEU A 1 113 ? -12.349 -4.561 22.587 1.00 95.19 113 LEU A N 1
ATOM 900 C CA . LEU A 1 113 ? -12.535 -5.497 23.699 1.00 95.19 113 LEU A CA 1
ATOM 901 C C . LEU A 1 113 ? -12.733 -4.769 25.032 1.00 95.19 113 LE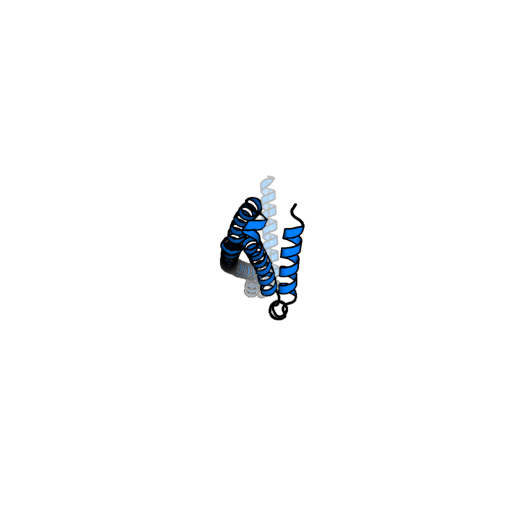U A C 1
ATOM 903 O O . LEU A 1 113 ? -13.614 -5.145 25.802 1.00 95.19 113 LEU A O 1
ATOM 907 N N . ILE A 1 114 ? -11.962 -3.709 25.291 1.00 95.56 114 ILE A N 1
ATOM 908 C CA . ILE A 1 114 ? -12.129 -2.875 26.488 1.00 95.56 114 ILE A CA 1
ATOM 909 C C . ILE A 1 114 ? -13.506 -2.203 26.480 1.00 95.56 114 ILE A C 1
ATOM 911 O O . ILE A 1 114 ? -14.200 -2.234 27.491 1.00 95.56 114 ILE A O 1
ATOM 915 N N . ALA A 1 115 ? -13.941 -1.650 25.347 1.00 94.56 115 ALA A N 1
ATOM 916 C CA . ALA A 1 115 ? -15.258 -1.028 25.231 1.00 94.56 115 ALA A CA 1
ATOM 917 C C . ALA A 1 115 ? -16.396 -2.030 25.495 1.00 94.56 115 ALA A C 1
ATOM 919 O O . ALA A 1 115 ? -17.322 -1.722 26.246 1.00 94.56 115 ALA A O 1
ATOM 920 N N . LEU A 1 116 ? -16.303 -3.245 24.943 1.00 94.75 116 LEU A N 1
ATOM 921 C CA . LEU A 1 116 ? -17.248 -4.328 25.227 1.00 94.75 116 LEU A CA 1
ATOM 922 C C . LEU A 1 116 ? -17.239 -4.726 26.704 1.00 94.75 116 LEU A C 1
ATOM 924 O O . LEU A 1 116 ? -18.302 -4.949 27.281 1.00 94.75 116 LEU A O 1
ATOM 928 N N . LEU A 1 117 ? -16.061 -4.788 27.327 1.00 94.88 117 LEU A N 1
ATOM 929 C CA . LEU A 1 117 ? -15.930 -5.081 28.751 1.00 94.88 117 LEU A CA 1
ATOM 930 C C . LEU A 1 117 ? -16.599 -3.993 29.602 1.00 94.88 117 LEU A C 1
ATOM 932 O O . LEU A 1 117 ? -17.372 -4.318 30.501 1.00 94.88 117 LEU A O 1
ATOM 936 N N . CYS A 1 118 ? -16.362 -2.716 29.292 1.00 94.19 118 CYS A N 1
ATOM 937 C CA . CYS A 1 118 ? -17.007 -1.587 29.960 1.00 94.19 118 CYS A CA 1
ATOM 938 C C . CYS A 1 118 ? -18.529 -1.619 29.795 1.00 94.19 118 CYS A C 1
ATOM 940 O O . CYS A 1 118 ? -19.248 -1.440 30.775 1.00 94.19 118 CYS A O 1
ATOM 942 N N . LEU A 1 119 ? -19.025 -1.884 28.583 1.00 94.88 119 LEU A N 1
ATOM 943 C CA . LEU A 1 119 ? -20.459 -1.993 28.314 1.00 94.88 119 LEU A CA 1
ATOM 944 C C . LEU A 1 119 ? -21.082 -3.170 29.075 1.00 94.88 119 LEU A C 1
ATOM 946 O O . LEU A 1 119 ? -22.147 -3.032 29.673 1.00 94.88 119 LEU A O 1
ATOM 950 N N . SER A 1 120 ? -20.393 -4.313 29.097 1.00 94.06 120 SER A N 1
ATOM 951 C CA . SER A 1 120 ? -20.813 -5.489 29.854 1.00 94.06 120 SER A CA 1
ATOM 952 C C . SER A 1 120 ? -20.905 -5.175 31.346 1.00 94.06 120 SER A C 1
ATOM 954 O O . SER A 1 120 ? -21.948 -5.412 31.952 1.00 94.06 120 SER A O 1
ATOM 956 N N . LEU A 1 121 ? -19.870 -4.567 31.930 1.00 92.56 121 LEU A N 1
ATOM 957 C CA . LEU A 1 121 ? -19.871 -4.134 33.329 1.00 92.56 121 LEU A CA 1
ATOM 958 C C . LEU A 1 121 ? -21.009 -3.155 33.622 1.00 92.56 121 LEU A C 1
ATOM 960 O O . LEU A 1 121 ? -21.720 -3.339 34.605 1.00 92.56 121 LEU A O 1
ATOM 964 N N . LEU A 1 122 ? -21.233 -2.165 32.759 1.00 93.06 122 LEU A N 1
ATOM 965 C CA . LEU A 1 122 ? -22.287 -1.167 32.945 1.00 93.06 122 LEU A CA 1
ATOM 966 C C . LEU A 1 122 ? -23.686 -1.794 33.035 1.00 93.06 122 LEU A C 1
ATOM 968 O O . LEU A 1 122 ? -24.540 -1.269 33.739 1.00 93.06 122 LEU A O 1
ATOM 972 N N . ILE A 1 123 ? -23.919 -2.915 32.349 1.00 92.38 123 ILE A N 1
ATOM 973 C CA . ILE A 1 123 ? -25.207 -3.621 32.359 1.00 92.38 123 ILE A CA 1
ATOM 974 C C . ILE A 1 123 ? -25.281 -4.638 33.505 1.00 92.38 123 ILE A C 1
ATOM 976 O O . ILE A 1 123 ? -26.292 -4.719 34.203 1.00 92.38 123 ILE A O 1
ATOM 980 N N . HIS A 1 124 ? -24.220 -5.416 33.722 1.00 91.00 124 HIS A N 1
ATOM 981 C CA . HIS A 1 124 ? -24.238 -6.512 34.692 1.00 91.00 124 HIS A CA 1
ATOM 982 C C . HIS A 1 124 ? -24.100 -6.027 36.134 1.00 91.00 124 HIS A C 1
ATOM 984 O O . HIS A 1 124 ? -24.689 -6.637 37.022 1.00 91.00 124 HIS A O 1
ATOM 990 N N . LEU A 1 125 ? -23.361 -4.942 36.392 1.00 90.75 125 LEU A N 1
ATOM 991 C CA . LEU A 1 125 ? -23.151 -4.442 37.754 1.00 90.75 125 LEU A CA 1
ATOM 992 C C . LEU A 1 125 ? -24.464 -3.955 38.399 1.00 90.75 125 LEU A C 1
ATOM 994 O O . LEU A 1 125 ? -24.770 -4.408 39.504 1.00 90.75 125 LEU A O 1
ATOM 998 N N . PRO A 1 126 ? -25.291 -3.116 37.735 1.00 89.62 126 PRO A N 1
ATOM 999 C CA . PRO A 1 126 ? -26.582 -2.703 38.284 1.00 89.62 126 PRO A CA 1
ATOM 1000 C C . PRO A 1 126 ? -27.551 -3.873 38.437 1.00 89.62 126 PRO A C 1
ATOM 1002 O O . PRO A 1 126 ? -28.275 -3.943 39.426 1.00 89.62 126 PRO A O 1
ATOM 1005 N N . LEU A 1 127 ? -27.546 -4.815 37.489 1.00 91.56 127 LEU A N 1
ATOM 1006 C CA . LEU A 1 127 ? -28.406 -5.994 37.549 1.00 91.56 127 LEU A CA 1
ATOM 1007 C C . LEU A 1 127 ? -28.020 -6.922 38.710 1.00 91.56 127 LEU A C 1
ATOM 1009 O O . LEU A 1 127 ? -28.888 -7.394 39.438 1.00 91.56 127 LEU A O 1
ATOM 1013 N N . ALA A 1 128 ? -26.722 -7.154 38.922 1.00 91.12 128 ALA A N 1
ATOM 1014 C CA . ALA A 1 128 ? -26.221 -7.936 40.047 1.00 91.12 128 ALA A CA 1
ATOM 1015 C C . ALA A 1 128 ? -26.532 -7.257 41.388 1.00 91.12 128 ALA A C 1
ATOM 1017 O O . ALA A 1 128 ? -26.980 -7.922 42.320 1.00 91.12 128 ALA A O 1
ATOM 1018 N N . ALA A 1 129 ? -26.356 -5.933 41.469 1.00 90.50 129 ALA A N 1
ATOM 1019 C CA . ALA A 1 129 ? -26.727 -5.151 42.644 1.00 90.50 129 ALA A CA 1
ATOM 1020 C C . ALA A 1 129 ? -28.235 -5.233 42.929 1.00 90.50 129 ALA A C 1
ATOM 1022 O O . ALA A 1 129 ? -28.628 -5.448 44.074 1.00 90.50 129 ALA A O 1
ATOM 1023 N N . TYR A 1 130 ? -29.075 -5.130 41.893 1.00 89.81 130 TYR A N 1
ATOM 1024 C CA . TYR A 1 130 ? -30.522 -5.295 42.014 1.00 89.81 130 TYR A CA 1
ATOM 1025 C C . TYR A 1 130 ? -30.897 -6.693 42.508 1.00 89.81 130 TYR A C 1
ATOM 1027 O O . TYR A 1 130 ? -31.684 -6.804 43.437 1.00 89.81 130 TYR A O 1
ATOM 1035 N N . ASN A 1 131 ? -30.308 -7.752 41.949 1.00 90.88 131 ASN A N 1
ATOM 1036 C CA . ASN A 1 131 ? -30.587 -9.126 42.376 1.00 90.88 131 ASN A CA 1
ATOM 1037 C C . ASN A 1 131 ? -30.160 -9.383 43.832 1.00 90.88 131 ASN A C 1
ATOM 1039 O O . ASN A 1 131 ? -30.854 -10.086 44.561 1.00 90.88 131 ASN A O 1
ATOM 1043 N N . LEU A 1 132 ? -29.038 -8.804 44.274 1.00 91.56 132 LEU A N 1
ATOM 1044 C CA . LEU A 1 132 ? -28.611 -8.850 45.677 1.00 91.56 132 LEU A CA 1
ATOM 1045 C C . LEU A 1 132 ? -29.593 -8.116 46.594 1.00 91.56 132 LEU A C 1
ATOM 1047 O O . LEU A 1 132 ? -29.963 -8.651 47.635 1.00 91.56 132 LEU A O 1
ATOM 1051 N N . LEU A 1 133 ? -30.032 -6.917 46.203 1.00 89.50 133 LEU A N 1
ATOM 1052 C CA . LEU A 1 133 ? -31.078 -6.174 46.909 1.00 89.50 133 LEU A CA 1
ATOM 1053 C C . LEU A 1 133 ? -32.369 -6.992 46.986 1.00 89.50 133 LEU A C 1
ATOM 1055 O O . LEU A 1 133 ? -32.921 -7.137 48.069 1.00 89.50 133 LEU A O 1
ATOM 1059 N N . ASP A 1 134 ? -32.811 -7.567 45.870 1.00 92.00 134 ASP A N 1
ATOM 1060 C CA . ASP A 1 134 ? -34.002 -8.415 45.789 1.00 92.00 134 ASP A CA 1
ATOM 1061 C C . ASP A 1 134 ? -33.907 -9.607 46.749 1.00 92.00 134 ASP A C 1
ATOM 1063 O O . ASP A 1 134 ? -34.843 -9.867 47.501 1.00 92.00 134 ASP A O 1
ATOM 1067 N N . LEU A 1 135 ? -32.747 -10.267 46.820 1.00 90.44 135 LEU A N 1
ATOM 1068 C CA . LEU A 1 135 ? -32.503 -11.358 47.764 1.00 90.44 135 LEU A CA 1
ATOM 1069 C C . LEU A 1 135 ? -32.562 -10.891 49.228 1.00 90.44 135 LEU A C 1
ATOM 1071 O O . LEU A 1 135 ? -33.220 -11.525 50.052 1.00 90.44 135 LEU A O 1
ATOM 1075 N N . ILE A 1 136 ? -31.878 -9.791 49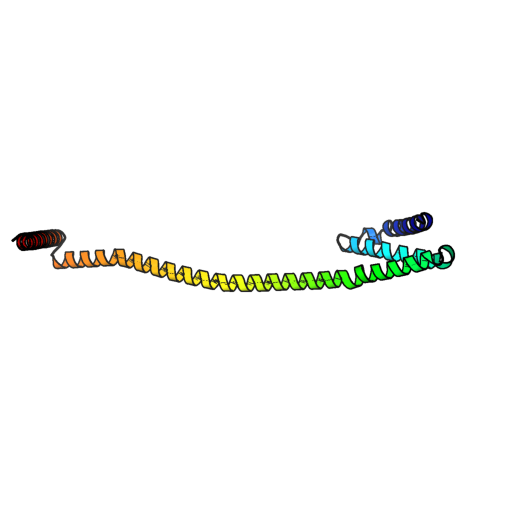.557 1.00 92.12 136 ILE A N 1
ATOM 1076 C CA . ILE A 1 136 ? -31.794 -9.260 50.928 1.00 92.12 136 ILE A CA 1
ATOM 1077 C C . ILE A 1 136 ? -33.160 -8.757 51.414 1.00 92.12 136 ILE A C 1
ATOM 1079 O O . ILE A 1 136 ? -33.493 -8.906 52.587 1.00 92.12 136 ILE A O 1
ATOM 1083 N N . LEU A 1 137 ? -33.960 -8.173 50.520 1.00 90.00 137 LEU A N 1
ATOM 1084 C CA . LEU A 1 137 ? -35.253 -7.555 50.828 1.00 90.00 137 LEU A CA 1
ATOM 1085 C C . LEU A 1 137 ? -36.449 -8.500 50.635 1.00 90.00 137 LEU A C 1
ATOM 1087 O O . LEU A 1 137 ? -37.591 -8.046 50.662 1.00 90.00 137 LEU A O 1
ATOM 1091 N N . LEU A 1 138 ? -36.204 -9.807 50.486 1.00 90.69 138 LEU A N 1
ATOM 1092 C CA . LEU A 1 138 ? -37.238 -10.833 50.300 1.00 90.69 138 LEU A CA 1
ATOM 1093 C C . LEU A 1 138 ? -38.158 -10.559 49.091 1.00 90.69 138 LEU A C 1
ATOM 1095 O O . LEU A 1 138 ? -39.370 -10.780 49.132 1.00 90.69 138 LEU A O 1
ATOM 1099 N N . GLY A 1 139 ? -37.569 -10.103 47.990 1.00 89.31 139 GLY A N 1
ATOM 1100 C CA . GLY A 1 139 ? -38.218 -9.933 46.697 1.00 89.31 139 GLY A CA 1
ATOM 1101 C C . GLY A 1 139 ? -38.609 -8.493 46.358 1.00 89.31 139 GLY A C 1
ATOM 1102 O O . GLY A 1 139 ? -38.410 -7.539 47.117 1.00 89.31 139 GLY A O 1
ATOM 1103 N N . LYS A 1 140 ? -39.229 -8.343 45.181 1.00 87.44 140 LYS A N 1
ATOM 1104 C CA . LYS A 1 140 ? -39.432 -7.045 44.512 1.00 87.44 140 LYS A CA 1
ATOM 1105 C C . LYS A 1 140 ? -40.204 -6.025 45.344 1.00 87.44 140 LYS A C 1
ATOM 1107 O O . LYS A 1 140 ? -39.953 -4.826 45.241 1.00 87.44 140 LYS A O 1
ATOM 1112 N N . VAL A 1 141 ? -41.148 -6.500 46.158 1.00 90.12 141 VAL A N 1
ATOM 1113 C CA . VAL A 1 141 ? -41.967 -5.650 47.035 1.00 90.12 141 VAL A CA 1
ATOM 1114 C C . VAL A 1 141 ? -41.104 -5.004 48.118 1.00 90.12 141 VAL A C 1
ATOM 1116 O O . VAL A 1 141 ? -41.252 -3.812 48.381 1.00 90.12 141 VAL A O 1
ATOM 1119 N N . GLY A 1 142 ? -40.160 -5.751 48.697 1.00 88.31 142 GLY A N 1
ATOM 1120 C CA . GLY A 1 142 ? -39.233 -5.211 49.685 1.00 88.31 142 GLY A CA 1
ATOM 1121 C C . GLY A 1 142 ? -38.301 -4.164 49.081 1.00 88.31 142 GLY A C 1
ATOM 1122 O O . GLY A 1 142 ? -38.131 -3.094 49.662 1.00 88.31 142 GLY A O 1
ATOM 1123 N N . VAL A 1 143 ? -37.779 -4.405 47.873 1.00 89.12 143 VAL A N 1
ATOM 1124 C CA . VAL A 1 143 ? -36.959 -3.415 47.148 1.00 89.12 143 VAL A CA 1
ATOM 1125 C C . VAL A 1 143 ? -37.734 -2.122 46.890 1.00 89.12 143 VAL A C 1
ATOM 1127 O O . VAL A 1 143 ? -37.211 -1.036 47.137 1.00 89.12 143 VAL A O 1
ATOM 1130 N N . ALA A 1 144 ? -38.994 -2.216 46.456 1.00 90.81 144 ALA A N 1
ATOM 1131 C CA . ALA A 1 144 ? -39.841 -1.044 46.240 1.00 90.81 144 ALA A CA 1
ATOM 1132 C C . ALA A 1 144 ? -40.083 -0.251 47.537 1.00 90.81 144 ALA A C 1
ATOM 1134 O O . ALA A 1 144 ? -39.979 0.976 47.532 1.00 90.81 144 ALA A O 1
ATOM 1135 N N . LEU A 1 145 ? -40.346 -0.938 48.654 1.00 90.38 145 LEU A N 1
ATOM 1136 C CA . LEU A 1 145 ? -40.524 -0.304 49.963 1.00 90.38 145 LEU A CA 1
ATOM 1137 C C . LEU A 1 145 ? -39.242 0.372 50.461 1.00 90.38 145 LEU A C 1
ATOM 1139 O O . LEU A 1 145 ? -39.309 1.486 50.974 1.00 90.38 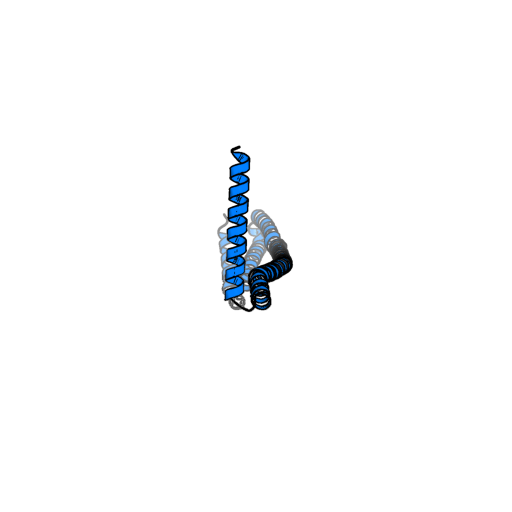145 LEU A O 1
ATOM 1143 N N . ALA A 1 146 ? -38.079 -0.257 50.278 1.00 89.56 146 ALA A N 1
ATOM 1144 C CA . ALA A 1 146 ? -36.794 0.330 50.654 1.00 89.56 146 ALA A CA 1
ATOM 1145 C C . ALA A 1 146 ? -36.472 1.582 49.829 1.00 89.56 146 ALA A C 1
ATOM 1147 O O . ALA A 1 146 ? -36.057 2.592 50.395 1.00 89.56 146 ALA A O 1
ATOM 1148 N N . LEU A 1 147 ? -36.718 1.551 48.515 1.00 89.19 147 LEU A N 1
ATOM 1149 C CA . LEU A 1 147 ? -36.561 2.723 47.650 1.00 89.19 147 LEU A CA 1
ATOM 1150 C C . LEU A 1 147 ? -37.524 3.850 48.040 1.00 89.19 147 LEU A C 1
ATOM 1152 O O . LEU A 1 147 ? -37.111 5.007 48.072 1.00 89.19 147 LEU A O 1
ATOM 1156 N N . LEU A 1 148 ? -38.777 3.527 48.380 1.00 91.69 148 LEU A N 1
ATOM 1157 C CA . LEU A 1 148 ? -39.762 4.501 48.858 1.00 91.69 148 LEU A CA 1
ATOM 1158 C C . LEU A 1 148 ? -39.310 5.146 50.177 1.00 91.69 148 LEU A C 1
ATOM 1160 O O . LEU A 1 148 ? -39.301 6.367 50.290 1.00 91.69 148 LEU A O 1
ATOM 1164 N N . MET A 1 149 ? -38.876 4.334 51.146 1.00 91.50 149 MET A N 1
ATOM 1165 C CA . MET A 1 149 ? -38.335 4.804 52.426 1.00 91.50 149 MET A CA 1
ATOM 1166 C C . MET A 1 149 ? -37.122 5.709 52.227 1.00 91.50 149 MET A C 1
ATOM 1168 O O . MET A 1 149 ? -37.058 6.788 52.814 1.00 91.50 149 MET A O 1
ATOM 1172 N N . PHE A 1 150 ? -36.184 5.304 51.370 1.00 90.75 150 PHE A N 1
ATOM 1173 C CA . PHE A 1 150 ? -34.992 6.091 51.078 1.00 90.75 150 PHE A CA 1
ATOM 1174 C C . PHE A 1 150 ? -35.345 7.415 50.391 1.00 90.75 150 PHE A C 1
ATOM 1176 O O . PHE A 1 150 ? -34.792 8.455 50.738 1.00 90.75 150 PHE A O 1
ATOM 1183 N N . ASN A 1 151 ? -36.305 7.404 49.462 1.00 92.38 151 ASN A N 1
ATOM 1184 C CA . ASN A 1 151 ? -36.787 8.608 48.790 1.00 92.38 151 ASN A CA 1
ATOM 1185 C C . ASN A 1 151 ? -37.478 9.571 49.772 1.00 92.38 151 ASN A C 1
ATOM 1187 O O . ASN A 1 151 ? -37.127 10.747 49.817 1.00 92.38 151 ASN A O 1
ATOM 1191 N N . CYS A 1 152 ? -38.375 9.068 50.628 1.00 91.56 152 CYS A N 1
ATOM 1192 C CA . CYS A 1 152 ? -39.016 9.866 51.674 1.00 91.56 152 CYS A CA 1
ATOM 1193 C C . CYS A 1 152 ? -37.997 10.456 52.657 1.00 91.56 152 CYS A C 1
ATOM 1195 O O . CYS A 1 152 ? -38.095 11.632 53.004 1.00 91.56 152 CYS A O 1
ATOM 1197 N N . ALA A 1 153 ? -37.002 9.669 53.077 1.00 91.81 153 ALA A N 1
ATOM 1198 C CA . ALA A 1 153 ? -35.926 10.145 53.940 1.00 91.81 153 ALA A CA 1
ATOM 1199 C C . ALA A 1 153 ? -35.100 11.242 53.255 1.00 91.81 153 ALA A C 1
ATOM 1201 O O . ALA A 1 153 ? -34.801 12.260 53.875 1.00 91.81 153 ALA A O 1
ATOM 1202 N N . ASN A 1 154 ? -34.780 11.077 51.969 1.00 91.00 154 ASN A N 1
ATOM 1203 C CA . ASN A 1 154 ? -34.023 12.070 51.216 1.00 91.00 154 ASN A CA 1
ATOM 1204 C C . ASN A 1 154 ? -34.817 13.374 51.034 1.00 91.00 154 ASN A C 1
ATOM 1206 O O . ASN A 1 154 ? -34.278 14.452 51.260 1.00 91.00 154 ASN A O 1
ATOM 1210 N N . TYR A 1 155 ? -36.115 13.282 50.729 1.00 90.31 155 TYR A N 1
ATOM 1211 C CA . TYR A 1 155 ? -37.007 14.442 50.641 1.00 90.31 155 TYR A CA 1
ATOM 1212 C C . TYR A 1 155 ? -37.130 15.175 51.983 1.00 90.31 155 TYR A C 1
ATOM 1214 O O . TYR A 1 155 ? -37.084 16.401 52.041 1.00 90.31 155 TYR A O 1
ATOM 1222 N N . TYR A 1 156 ? -37.232 14.427 53.083 1.00 88.50 156 TYR A N 1
ATOM 1223 C CA . TYR A 1 156 ? -37.259 14.996 54.427 1.00 88.50 156 TYR A CA 1
ATOM 1224 C C . TYR A 1 156 ? -35.940 15.709 54.779 1.00 88.50 156 TYR A C 1
ATOM 1226 O O . TYR A 1 156 ? -35.948 16.812 55.333 1.00 88.50 156 TYR A O 1
ATOM 1234 N N . LEU A 1 157 ? -34.797 15.122 54.416 1.00 88.56 157 LEU A N 1
ATOM 1235 C CA . LEU A 1 157 ? -33.480 15.735 54.610 1.00 88.56 157 LEU A CA 1
ATOM 1236 C C . LEU A 1 157 ? -33.284 16.983 53.739 1.00 88.56 157 LEU A C 1
ATOM 1238 O O . LEU A 1 157 ? -32.769 17.989 54.222 1.00 88.56 157 LEU A O 1
ATOM 1242 N N . GLU A 1 158 ? -33.724 16.969 52.481 1.00 88.38 158 GLU A N 1
ATOM 1243 C CA . GLU A 1 158 ? -33.715 18.167 51.634 1.00 88.38 158 GLU A CA 1
ATOM 1244 C C . GLU A 1 158 ? -34.615 19.267 52.195 1.00 88.38 158 GLU A C 1
ATOM 1246 O O . GLU A 1 158 ? -34.192 20.420 52.279 1.00 88.38 158 GLU A O 1
ATOM 1251 N N . TRP A 1 159 ? -35.824 18.922 52.640 1.00 83.94 159 TRP A N 1
ATOM 1252 C CA . TRP A 1 159 ? -36.761 19.871 53.234 1.00 83.94 159 TRP A CA 1
ATOM 1253 C C . TRP A 1 159 ? -36.188 20.527 54.496 1.00 83.94 159 TRP A C 1
ATOM 1255 O O . TRP A 1 159 ? -36.178 21.753 54.607 1.00 83.94 159 TRP A O 1
ATOM 1265 N N . THR A 1 160 ? -35.636 19.732 55.416 1.00 82.62 160 THR A N 1
ATOM 1266 C CA . THR A 1 160 ? -34.987 20.251 56.635 1.00 82.62 160 THR A CA 1
ATOM 1267 C C . THR A 1 160 ? -33.781 21.132 56.317 1.00 82.62 160 THR A C 1
ATOM 1269 O O . THR A 1 160 ? -33.618 22.193 56.920 1.00 82.62 160 THR A O 1
ATOM 1272 N N . ARG A 1 161 ? -32.972 20.758 55.319 1.00 83.81 161 ARG A N 1
ATOM 1273 C CA . ARG A 1 161 ? -31.841 21.570 54.851 1.00 83.81 161 ARG A CA 1
ATOM 1274 C C . ARG A 1 161 ? -32.297 22.912 54.275 1.00 83.81 161 ARG A C 1
ATOM 1276 O O . ARG A 1 161 ? -31.666 23.931 54.543 1.00 83.81 161 ARG A O 1
ATOM 1283 N N . TRP A 1 162 ? -33.399 22.926 53.531 1.00 82.81 162 TRP A N 1
ATOM 1284 C CA . TRP A 1 162 ? -33.959 24.139 52.939 1.00 82.81 162 TRP A CA 1
ATOM 1285 C C . TRP A 1 162 ? -34.579 25.074 53.986 1.00 82.81 162 TRP A C 1
ATOM 1287 O O . TRP A 1 162 ? -34.391 26.288 53.921 1.00 82.81 162 TRP A O 1
ATOM 1297 N N . VAL A 1 163 ? -35.265 24.516 54.990 1.00 79.19 163 VAL A N 1
ATOM 1298 C CA . VAL A 1 163 ? -35.792 25.270 56.139 1.00 79.19 163 VAL A CA 1
ATOM 1299 C C . VAL A 1 163 ? -34.653 25.895 56.950 1.00 79.19 163 VAL A C 1
ATOM 1301 O O . VAL A 1 163 ? -34.716 27.081 57.262 1.00 79.19 163 VAL A O 1
ATOM 1304 N N . CYS A 1 164 ? -33.572 25.154 57.213 1.00 72.75 164 CYS A N 1
ATOM 1305 C CA . CYS A 1 164 ? -32.390 25.682 57.905 1.00 72.75 164 CYS A CA 1
ATOM 1306 C C . CYS A 1 164 ? -31.626 26.766 57.125 1.00 72.75 164 CYS A C 1
ATOM 1308 O O . CYS A 1 164 ? -30.885 27.520 57.739 1.00 72.75 164 CYS A O 1
ATOM 1310 N N . GLN A 1 165 ? -31.764 26.851 55.798 1.00 70.31 165 GLN A N 1
ATOM 1311 C CA . GLN A 1 165 ? -31.137 27.906 54.985 1.00 70.31 165 GLN A CA 1
ATOM 1312 C C . GLN A 1 165 ? -31.973 29.193 54.888 1.00 70.31 165 GLN A C 1
ATOM 1314 O O . GLN A 1 165 ? -31.467 30.203 54.401 1.00 70.31 165 GLN A O 1
ATOM 1319 N N . ARG A 1 166 ? -33.250 29.157 55.294 1.00 60.59 166 ARG A N 1
ATOM 1320 C CA . ARG A 1 166 ? -34.174 30.306 55.265 1.00 60.59 166 ARG A CA 1
ATOM 1321 C C . ARG A 1 166 ? -34.483 30.906 56.640 1.00 60.59 166 ARG A C 1
ATOM 1323 O O . ARG A 1 166 ? -35.160 31.932 56.678 1.00 60.59 166 ARG A O 1
ATOM 1330 N N . ALA A 1 167 ? -34.041 30.266 57.720 1.00 52.16 167 ALA A N 1
ATOM 1331 C CA . ALA A 1 167 ? -34.062 30.803 59.081 1.00 52.16 167 ALA A CA 1
ATOM 1332 C C . ALA A 1 167 ? -32.798 31.633 59.342 1.00 52.16 167 ALA A C 1
ATOM 1334 O O . ALA A 1 167 ? -32.916 32.651 60.056 1.00 52.16 167 ALA A O 1
#

pLDDT: mean 80.89, std 8.57, range [51.16, 95.56]

Radius of gyration: 45.96 Å; chains: 1; bounding box: 76×44×111 Å

Organism: NCBI:txid53985